Protein AF-A0A7W8GA24-F1 (afdb_monomer_lite)

Sequence (86 aa):
MNSFFTEYDMDSWKYAGNFNFYTKVMPTGFNTCLDLDITKTYDLAKIKGVKFSACYLFLLSKIMNNVVNGNSYHFQYLLSKPEMWF

InterPro domains:
  IPR001707 Chloramphenicol acetyltransferase [PF00302] (5-67)
  IPR023213 Chloramphenicol acetyltransferase-like domain superfamily [G3DSA:3.30.559.10] (4-76)

Secondary structure (DSSP, 8-state):
-PPP--PPPTTT-TTHHHHHIIIII-------------HHHHHHHHHTT--HHHHHHHHHHHHHH-EETTEE-GGG----SGGG--

Radius of gyration: 18.0 Å; chains: 1; bounding box: 44×30×40 Å

pLDDT: mean 82.43, std 14.52, range [32.81, 96.94]

Foldseek 3Di:
DDDDDDDDDLVPDPCNVVLCCCQPPNVDDDDDDDDDDCPVVVVVCVVVVHDSVVSVVVVVVCLQPDDDPPRHPPNPDDDPDPVSND

Organism: NCBI:txid744515

Structure (mmCIF, N/CA/C/O backbone):
data_AF-A0A7W8GA24-F1
#
_entry.id   AF-A0A7W8GA24-F1
#
loop_
_atom_site.group_PDB
_atom_site.id
_atom_site.type_symbol
_atom_site.label_atom_id
_atom_site.label_alt_id
_atom_site.label_comp_id
_atom_site.label_asym_id
_atom_site.label_entity_id
_atom_site.label_seq_id
_atom_site.pdbx_PDB_ins_code
_atom_site.Cartn_x
_atom_site.Cartn_y
_atom_site.Cartn_z
_atom_site.occupancy
_atom_site.B_iso_or_equiv
_atom_site.auth_seq_id
_atom_site.auth_comp_id
_atom_site.auth_asym_id
_atom_site.auth_atom_id
_atom_site.pdbx_PDB_model_num
ATOM 1 N N . MET A 1 1 ? 8.917 -14.777 8.496 1.00 32.81 1 MET A N 1
ATOM 2 C CA . MET A 1 1 ? 7.782 -14.679 7.552 1.00 32.81 1 MET A CA 1
ATOM 3 C C . MET A 1 1 ? 8.408 -14.603 6.167 1.00 32.81 1 MET A C 1
ATOM 5 O O . MET A 1 1 ? 9.146 -13.657 5.937 1.00 32.81 1 MET A O 1
ATOM 9 N N . ASN A 1 2 ? 8.256 -15.625 5.320 1.00 45.03 2 ASN A N 1
ATOM 10 C CA . ASN A 1 2 ? 8.885 -15.641 3.993 1.00 45.03 2 ASN A CA 1
ATOM 11 C C . ASN A 1 2 ? 8.033 -14.811 3.028 1.00 45.03 2 ASN A C 1
ATOM 13 O O . ASN A 1 2 ? 6.867 -15.135 2.811 1.00 45.03 2 ASN A O 1
ATOM 17 N N . SER A 1 3 ? 8.598 -13.737 2.483 1.00 66.88 3 SER A N 1
ATOM 18 C CA . SER A 1 3 ? 7.985 -12.957 1.410 1.00 66.88 3 SER A CA 1
ATOM 19 C C . SER A 1 3 ? 8.283 -13.623 0.069 1.00 66.88 3 SER A C 1
ATOM 21 O O . SER A 1 3 ? 9.444 -13.864 -0.260 1.00 66.88 3 SER A O 1
ATOM 23 N N . PHE A 1 4 ? 7.239 -13.933 -0.696 1.00 77.56 4 PHE A N 1
ATOM 24 C CA . PHE A 1 4 ? 7.372 -14.463 -2.049 1.00 77.56 4 PHE A CA 1
ATOM 25 C C . PHE A 1 4 ? 7.578 -13.304 -3.027 1.00 77.56 4 PHE A C 1
ATOM 27 O O . PHE A 1 4 ? 6.775 -12.375 -3.053 1.00 77.56 4 PHE A O 1
ATOM 34 N N . PHE A 1 5 ? 8.643 -13.372 -3.825 1.00 78.88 5 PHE A N 1
ATOM 35 C CA . PHE A 1 5 ? 8.926 -12.418 -4.895 1.00 78.88 5 PHE A CA 1
ATOM 36 C C . PHE A 1 5 ? 8.871 -13.127 -6.244 1.00 78.88 5 PHE A C 1
ATOM 38 O O . PHE A 1 5 ? 9.282 -14.281 -6.367 1.00 78.88 5 PHE A O 1
ATOM 45 N N . THR A 1 6 ? 8.375 -12.422 -7.254 1.00 83.19 6 THR A N 1
ATOM 46 C CA . THR A 1 6 ? 8.388 -12.872 -8.646 1.00 83.19 6 THR A CA 1
ATOM 47 C C . THR A 1 6 ? 9.210 -11.876 -9.442 1.00 83.19 6 THR A C 1
ATOM 49 O O . THR A 1 6 ? 8.880 -10.690 -9.473 1.00 83.19 6 THR A O 1
ATOM 52 N N . GLU A 1 7 ? 10.298 -12.349 -10.044 1.00 85.06 7 GLU A N 1
ATOM 53 C CA . GLU A 1 7 ? 11.111 -11.519 -10.927 1.00 85.06 7 GLU A CA 1
ATOM 54 C C . GLU A 1 7 ? 10.351 -11.245 -12.225 1.00 85.06 7 GLU A C 1
ATOM 56 O O . GLU A 1 7 ? 9.688 -12.128 -12.772 1.00 85.06 7 GLU A O 1
ATOM 61 N N . TYR A 1 8 ? 10.439 -10.004 -12.698 1.00 82.94 8 TYR A N 1
ATOM 62 C CA . TYR A 1 8 ? 9.902 -9.611 -13.991 1.00 82.94 8 TYR A CA 1
ATOM 63 C C . TYR A 1 8 ? 11.020 -9.644 -15.023 1.00 82.94 8 TYR A C 1
ATOM 65 O O . TYR A 1 8 ? 12.085 -9.063 -14.815 1.00 82.94 8 TYR A O 1
ATOM 73 N N . ASP A 1 9 ? 10.750 -10.307 -16.141 1.00 85.38 9 ASP A N 1
ATOM 74 C CA . ASP A 1 9 ? 11.598 -10.236 -17.319 1.00 85.38 9 ASP A CA 1
ATOM 75 C C . ASP A 1 9 ? 11.369 -8.896 -18.031 1.00 85.38 9 ASP A C 1
ATOM 77 O O . ASP A 1 9 ? 10.259 -8.584 -18.463 1.00 85.38 9 ASP A O 1
ATOM 81 N N . MET A 1 10 ? 12.424 -8.091 -18.130 1.00 82.62 10 MET A N 1
ATOM 82 C CA . MET A 1 10 ? 12.357 -6.744 -18.694 1.00 82.62 10 MET A CA 1
ATOM 83 C C . MET A 1 10 ? 12.109 -6.747 -20.205 1.00 82.62 10 MET A C 1
ATOM 85 O O . MET A 1 10 ? 11.577 -5.763 -20.714 1.00 82.62 10 MET A O 1
ATOM 89 N N . ASP A 1 11 ? 12.431 -7.833 -20.911 1.00 86.00 11 ASP A N 1
ATOM 90 C CA . ASP A 1 11 ? 12.233 -7.912 -22.362 1.00 86.00 11 ASP A CA 1
ATOM 91 C C . ASP A 1 11 ? 10.766 -8.195 -22.719 1.00 86.00 11 ASP A C 1
ATOM 93 O O . ASP A 1 11 ? 10.236 -7.659 -23.695 1.00 86.00 11 ASP A O 1
ATOM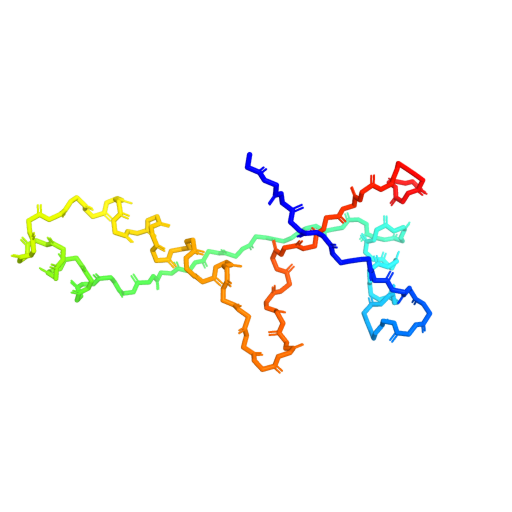 97 N N . SER A 1 12 ? 10.071 -8.993 -21.901 1.00 86.81 12 SER A N 1
ATOM 98 C CA . SER A 1 12 ? 8.648 -9.309 -22.085 1.00 86.81 12 SER A CA 1
ATOM 99 C C . SER A 1 12 ? 7.693 -8.395 -21.305 1.00 86.81 12 SER A C 1
ATOM 101 O O . SER A 1 12 ? 6.482 -8.387 -21.562 1.00 86.81 12 SER A O 1
ATOM 103 N N . TRP A 1 13 ? 8.193 -7.588 -20.362 1.00 85.75 13 TRP A N 1
ATOM 104 C CA . TRP A 1 13 ? 7.352 -6.724 -19.539 1.00 85.75 13 TRP A CA 1
ATOM 105 C C . TRP A 1 13 ? 6.906 -5.458 -20.279 1.00 85.75 13 TRP A C 1
ATOM 107 O O . TRP A 1 13 ? 7.681 -4.542 -20.543 1.00 85.75 13 TRP A O 1
ATOM 117 N N . LYS A 1 14 ? 5.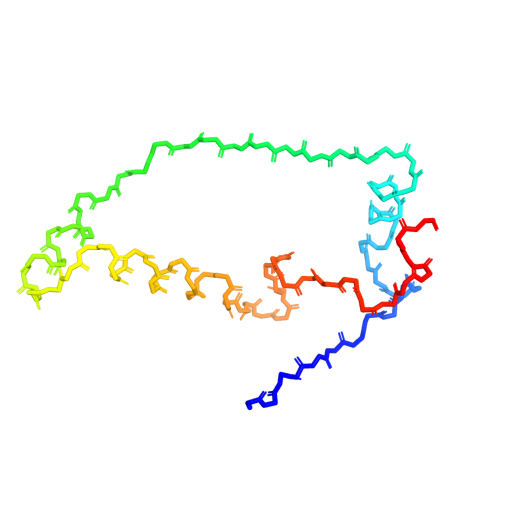593 -5.346 -20.515 1.00 86.50 14 LYS A N 1
ATOM 118 C CA . LYS A 1 14 ? 4.966 -4.226 -21.248 1.00 86.50 14 LYS A CA 1
ATOM 119 C C . LYS A 1 14 ? 5.280 -2.815 -20.717 1.00 86.50 14 LYS A C 1
ATOM 121 O O . LYS A 1 14 ? 5.097 -1.852 -21.452 1.00 86.50 14 LYS A O 1
ATOM 126 N N . TYR A 1 15 ? 5.719 -2.675 -19.463 1.00 86.31 15 TYR A N 1
ATOM 127 C CA . TYR A 1 15 ? 6.060 -1.382 -18.854 1.00 86.31 15 TYR A CA 1
ATOM 128 C C . TYR A 1 15 ? 7.566 -1.120 -18.752 1.00 86.31 15 TYR A C 1
ATOM 130 O O . TYR A 1 15 ? 7.946 -0.063 -18.252 1.00 86.31 15 TYR A O 1
ATOM 138 N N . ALA A 1 16 ? 8.424 -2.024 -19.234 1.00 86.06 16 ALA A N 1
ATOM 139 C CA . ALA A 1 16 ? 9.875 -1.879 -19.141 1.00 86.06 16 ALA A CA 1
ATOM 140 C C . ALA A 1 16 ? 10.385 -0.571 -19.772 1.00 86.06 16 ALA A C 1
ATOM 142 O O . ALA A 1 16 ? 11.252 0.090 -19.205 1.00 86.06 16 ALA A O 1
ATOM 143 N N . GLY A 1 17 ? 9.797 -0.148 -20.899 1.00 85.88 17 GLY A N 1
ATOM 144 C CA . GLY A 1 17 ? 10.119 1.129 -21.546 1.00 85.88 17 GLY A CA 1
ATOM 145 C C . GLY A 1 17 ? 9.808 2.341 -20.662 1.00 85.88 17 GLY A C 1
ATOM 146 O O . GLY A 1 17 ? 10.678 3.181 -20.440 1.00 85.88 17 GLY A O 1
ATOM 147 N N . ASN A 1 18 ? 8.596 2.408 -20.100 1.00 87.44 18 ASN A N 1
ATOM 148 C CA . ASN A 1 18 ? 8.195 3.472 -19.175 1.00 87.44 18 ASN A CA 1
ATOM 149 C C . ASN A 1 18 ? 9.052 3.458 -17.910 1.00 87.44 18 ASN A C 1
ATOM 151 O O . ASN A 1 18 ? 9.503 4.508 -17.467 1.00 87.44 18 ASN A O 1
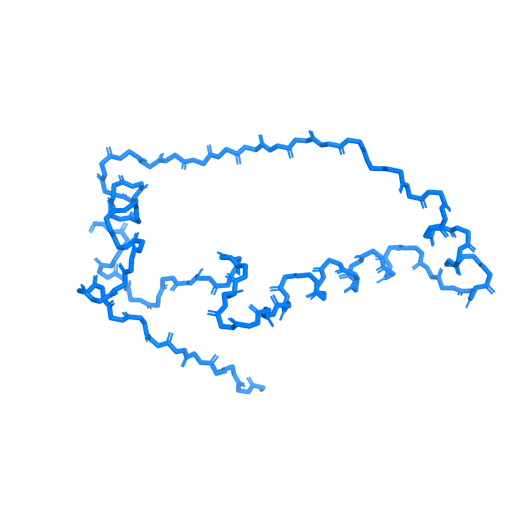ATOM 155 N N . PHE A 1 19 ? 9.292 2.272 -17.349 1.00 86.88 19 PHE A N 1
ATOM 156 C CA . PHE A 1 19 ? 10.137 2.105 -16.179 1.00 86.88 19 PHE A CA 1
ATOM 157 C C . PHE A 1 19 ? 11.534 2.677 -16.436 1.00 86.88 19 PHE A C 1
ATOM 159 O O . PHE A 1 19 ? 11.950 3.576 -15.716 1.00 86.88 19 PHE A O 1
ATOM 166 N N . ASN A 1 20 ? 12.209 2.250 -17.509 1.00 86.50 20 ASN A N 1
ATOM 167 C CA . ASN A 1 20 ? 13.541 2.743 -17.869 1.00 86.50 20 ASN A CA 1
ATOM 168 C C . ASN A 1 20 ? 13.561 4.250 -18.151 1.00 86.50 20 ASN A C 1
ATOM 170 O O . ASN A 1 20 ? 14.519 4.931 -17.791 1.00 86.50 20 ASN A O 1
ATOM 174 N N . PHE A 1 21 ? 12.514 4.791 -18.775 1.00 88.19 21 PHE A N 1
ATOM 175 C CA . PHE A 1 21 ? 12.411 6.227 -19.022 1.00 88.19 21 PHE A CA 1
ATOM 176 C C . PHE A 1 21 ? 12.346 7.021 -17.709 1.00 88.19 21 PHE A C 1
ATOM 178 O O . PHE A 1 21 ? 13.127 7.951 -17.514 1.00 88.19 21 PHE A O 1
ATOM 185 N N . TYR A 1 22 ? 11.468 6.626 -16.784 1.00 87.56 22 TYR A N 1
ATOM 186 C CA . TYR A 1 22 ? 11.297 7.326 -15.509 1.00 87.56 22 TYR A CA 1
ATOM 187 C C . TYR A 1 22 ? 12.369 6.998 -14.466 1.00 87.56 22 TYR A C 1
ATOM 189 O O . TYR A 1 22 ? 12.456 7.707 -13.472 1.00 87.56 22 TYR A O 1
ATOM 197 N N . THR A 1 23 ? 13.194 5.967 -14.657 1.00 84.69 23 THR A N 1
ATOM 198 C CA . THR A 1 23 ? 14.351 5.715 -13.782 1.00 84.69 23 THR A CA 1
ATOM 199 C C . THR A 1 23 ? 15.639 6.334 -14.310 1.00 84.69 23 THR A C 1
ATOM 201 O O . THR A 1 23 ? 16.381 6.911 -13.522 1.00 84.69 23 THR A O 1
ATOM 204 N N . LYS A 1 24 ? 15.901 6.266 -15.624 1.00 83.25 24 LYS A N 1
ATOM 205 C CA . LYS A 1 24 ? 17.193 6.674 -16.209 1.00 83.25 24 LYS A CA 1
ATOM 206 C C . LYS A 1 24 ? 17.171 8.018 -16.928 1.00 83.25 24 LYS A C 1
ATOM 208 O O . LYS A 1 24 ? 18.181 8.712 -16.937 1.00 83.25 24 LYS A O 1
ATOM 213 N N . VAL A 1 25 ? 16.056 8.384 -17.564 1.00 86.75 25 VAL A N 1
ATOM 214 C CA . VAL A 1 25 ? 15.989 9.586 -18.419 1.00 86.75 25 VAL A CA 1
ATOM 215 C C . VAL A 1 25 ? 15.389 10.770 -17.669 1.00 86.75 25 VAL A C 1
ATOM 217 O O . VAL A 1 25 ? 15.895 11.885 -17.769 1.00 86.75 25 VAL A O 1
ATOM 220 N N . MET A 1 26 ? 14.317 10.541 -16.911 1.00 88.75 26 MET A N 1
ATOM 221 C CA . MET A 1 26 ? 13.613 11.595 -16.185 1.00 88.75 26 MET A CA 1
ATOM 222 C C . MET A 1 26 ? 13.080 11.071 -14.841 1.00 88.75 26 MET A C 1
ATOM 224 O O . MET A 1 26 ? 11.920 10.660 -14.763 1.00 88.75 26 MET A O 1
ATOM 228 N N . PRO A 1 27 ? 13.903 11.082 -13.774 1.00 84.94 27 PRO A N 1
ATOM 229 C CA . PRO A 1 27 ? 13.488 10.638 -12.448 1.00 84.94 27 PRO A CA 1
ATOM 230 C C . PRO A 1 27 ? 12.479 11.613 -11.841 1.00 84.94 27 PRO A C 1
ATOM 232 O O . PRO A 1 27 ? 12.839 12.630 -11.249 1.00 84.94 27 PRO A O 1
ATOM 235 N N . THR A 1 28 ? 11.192 11.304 -12.002 1.00 84.88 28 THR A N 1
ATOM 236 C CA . THR A 1 28 ? 10.083 12.133 -11.512 1.00 84.88 28 THR A CA 1
ATOM 237 C C . THR A 1 28 ? 9.087 11.329 -10.697 1.00 84.88 28 THR A C 1
ATOM 239 O O . THR A 1 28 ? 8.626 10.274 -11.129 1.00 84.88 28 THR A O 1
ATOM 242 N N . GLY A 1 29 ? 8.698 11.886 -9.552 1.00 85.75 29 GLY A N 1
ATOM 243 C CA . GLY A 1 29 ? 7.525 11.474 -8.788 1.00 85.75 29 GLY A CA 1
ATOM 244 C C . GLY A 1 29 ? 6.455 12.562 -8.824 1.00 85.75 29 GLY A C 1
ATOM 245 O O . GLY A 1 29 ? 6.761 13.738 -9.023 1.00 85.75 29 GLY A O 1
ATOM 246 N N . PHE A 1 30 ? 5.200 12.177 -8.617 1.00 88.69 30 PHE A N 1
ATOM 247 C CA . PHE A 1 30 ? 4.087 13.111 -8.476 1.00 88.69 30 PHE A CA 1
ATOM 248 C C . PHE A 1 30 ? 3.266 12.765 -7.236 1.00 88.69 30 PHE A C 1
ATOM 250 O O . PHE A 1 30 ? 3.180 11.605 -6.840 1.00 88.69 30 PHE A O 1
ATOM 257 N N . ASN A 1 31 ? 2.638 13.786 -6.654 1.00 92.88 31 ASN A N 1
ATOM 258 C CA . ASN A 1 31 ? 1.712 13.637 -5.540 1.00 92.88 31 ASN A CA 1
ATOM 259 C C . ASN A 1 31 ? 0.313 14.051 -5.993 1.00 92.88 31 ASN A C 1
ATOM 261 O O . ASN A 1 31 ? 0.149 15.024 -6.730 1.00 92.88 31 ASN A O 1
ATOM 265 N N . THR A 1 32 ? -0.701 13.332 -5.524 1.00 91.75 32 THR A N 1
ATOM 266 C CA . THR A 1 32 ? -2.103 13.676 -5.760 1.00 91.75 32 THR A CA 1
ATOM 267 C C . THR A 1 32 ? -2.836 13.672 -4.430 1.00 91.75 32 THR A C 1
ATOM 269 O O . THR A 1 32 ? -2.762 12.698 -3.682 1.00 91.75 32 THR A O 1
ATOM 272 N N . CYS A 1 33 ? -3.540 14.762 -4.142 1.00 94.75 33 CYS A N 1
ATOM 273 C CA . CYS A 1 33 ? -4.417 14.884 -2.985 1.00 94.75 33 CYS A CA 1
ATOM 274 C C . CYS A 1 33 ? -5.863 14.845 -3.469 1.00 94.75 33 CYS A C 1
ATOM 276 O O . CYS A 1 33 ? -6.189 15.450 -4.490 1.00 94.75 33 CYS A O 1
ATOM 278 N N . LEU A 1 34 ? -6.717 14.131 -2.744 1.00 93.25 34 LEU A N 1
ATOM 279 C CA . LEU A 1 34 ? -8.133 14.029 -3.060 1.00 93.25 34 LEU A CA 1
ATOM 280 C C . LEU A 1 34 ? -8.970 14.008 -1.780 1.00 93.25 34 LEU A C 1
ATOM 282 O O . LEU A 1 34 ? -8.582 13.385 -0.790 1.00 93.25 34 LEU A O 1
ATOM 286 N N . ASP A 1 35 ? -10.125 14.665 -1.831 1.00 95.56 35 ASP A N 1
ATOM 287 C CA . ASP A 1 35 ? -11.110 14.647 -0.754 1.00 95.56 35 ASP A CA 1
ATOM 288 C C . ASP A 1 35 ? -12.022 13.427 -0.924 1.00 95.56 35 ASP A C 1
ATOM 290 O O . ASP A 1 35 ? -12.772 13.313 -1.896 1.00 95.56 35 ASP A O 1
ATOM 294 N N . LEU A 1 36 ? -11.932 12.483 0.014 1.00 92.12 36 LEU A N 1
ATOM 295 C CA . LEU A 1 36 ? -12.735 11.260 0.020 1.00 92.12 36 LEU A CA 1
ATOM 296 C C . LEU A 1 36 ? -13.926 11.390 0.966 1.00 92.12 36 LEU A C 1
ATOM 298 O O . LEU A 1 36 ? -13.758 11.701 2.146 1.00 92.12 36 LEU A O 1
ATOM 302 N N . ASP A 1 37 ? -15.120 11.043 0.482 1.00 95.69 37 ASP A N 1
ATOM 303 C CA . ASP A 1 37 ? -16.277 10.851 1.357 1.00 95.69 37 ASP A CA 1
ATOM 304 C C . ASP A 1 37 ? -16.114 9.558 2.169 1.00 95.69 37 ASP A C 1
ATOM 306 O O . ASP A 1 37 ? -16.236 8.439 1.663 1.00 95.69 37 ASP A O 1
ATOM 310 N N . ILE A 1 38 ? -15.831 9.730 3.459 1.00 94.75 38 ILE A N 1
ATOM 311 C CA . ILE A 1 38 ? -15.627 8.644 4.421 1.00 94.75 38 ILE A CA 1
ATOM 312 C C . ILE A 1 38 ? -16.810 8.449 5.374 1.00 94.75 38 ILE A C 1
ATOM 314 O O . ILE A 1 38 ? -16.712 7.618 6.278 1.00 94.75 38 ILE A O 1
ATOM 318 N N . THR A 1 39 ? -17.918 9.176 5.191 1.00 96.19 39 THR A N 1
ATOM 319 C CA . THR A 1 39 ? -19.034 9.242 6.153 1.00 96.19 39 THR A CA 1
ATOM 320 C C . THR A 1 39 ? -19.546 7.847 6.512 1.00 96.19 39 THR A C 1
ATOM 322 O O . THR A 1 39 ? -19.534 7.439 7.673 1.00 96.19 39 THR A O 1
ATOM 325 N N . LYS A 1 40 ? -19.862 7.041 5.492 1.00 95.81 40 LYS A N 1
ATOM 326 C CA . LYS A 1 40 ? -20.374 5.673 5.675 1.00 95.81 40 LYS A CA 1
ATOM 327 C C . LYS A 1 40 ? -19.365 4.751 6.359 1.00 95.81 40 LYS A C 1
ATOM 329 O O . LYS A 1 40 ? -19.732 3.941 7.205 1.00 95.81 40 LYS A O 1
ATOM 334 N N . THR A 1 41 ? -18.091 4.857 5.995 1.00 93.94 41 THR A N 1
ATOM 335 C CA . THR A 1 41 ? -17.021 4.026 6.564 1.00 93.94 41 THR A CA 1
ATOM 336 C C . THR A 1 41 ? -16.801 4.355 8.037 1.00 93.94 41 THR A C 1
ATOM 338 O O . THR A 1 41 ? -16.605 3.458 8.857 1.00 93.94 41 THR A O 1
ATOM 341 N N . TYR A 1 42 ? -16.866 5.639 8.379 1.00 95.50 42 TYR A N 1
ATOM 342 C CA . TYR A 1 42 ? -16.726 6.120 9.743 1.00 95.50 42 TYR A CA 1
ATOM 343 C C . TYR A 1 42 ? -17.896 5.684 10.633 1.00 95.50 42 TYR A C 1
ATOM 345 O O . TYR A 1 42 ? -17.670 5.164 11.729 1.00 95.50 42 TYR A O 1
ATOM 353 N N . ASP A 1 43 ? -19.131 5.794 10.140 1.00 96.69 43 ASP A N 1
ATOM 354 C CA . ASP A 1 43 ? -20.319 5.324 10.858 1.00 96.69 43 ASP A CA 1
ATOM 355 C C . ASP A 1 43 ? -20.278 3.809 11.086 1.00 96.69 43 ASP A C 1
ATOM 357 O O . ASP A 1 43 ? -20.523 3.333 12.196 1.00 96.69 43 ASP A O 1
ATOM 361 N N . LEU A 1 44 ? -19.868 3.037 10.075 1.00 95.56 44 LEU A N 1
ATOM 362 C CA . LEU A 1 44 ? -19.673 1.593 10.213 1.00 95.56 44 LEU A CA 1
ATOM 363 C C . LEU A 1 44 ? -18.599 1.245 11.251 1.00 95.56 44 LEU A C 1
ATOM 365 O O . LEU A 1 44 ? -18.776 0.291 12.011 1.00 95.56 44 LEU A O 1
ATOM 369 N N . ALA A 1 45 ? -17.498 1.999 11.304 1.00 95.62 45 ALA A N 1
ATOM 370 C CA . ALA A 1 45 ? -16.454 1.796 12.305 1.00 95.62 45 ALA A CA 1
ATOM 371 C C . ALA A 1 45 ? -16.979 2.059 13.726 1.00 95.62 45 ALA A C 1
ATOM 373 O O . ALA A 1 45 ? -16.720 1.260 14.629 1.00 95.62 45 ALA A O 1
ATOM 374 N N . LYS A 1 46 ? -17.781 3.120 13.906 1.00 95.12 46 LYS A N 1
ATOM 375 C CA . LYS A 1 46 ? -18.456 3.431 15.175 1.00 95.12 46 LYS A CA 1
ATOM 376 C C . LYS A 1 46 ? -19.422 2.332 15.605 1.00 95.12 46 LYS A C 1
ATOM 378 O O . LYS A 1 46 ? -19.323 1.867 16.735 1.00 95.12 46 LYS A O 1
ATOM 383 N N . ILE A 1 47 ? -20.307 1.890 14.708 1.00 96.94 47 ILE A N 1
ATOM 384 C CA . ILE A 1 47 ? -21.292 0.828 14.984 1.00 96.94 47 ILE A CA 1
ATOM 385 C C . ILE A 1 47 ? -20.589 -0.464 15.417 1.00 96.94 47 ILE A C 1
ATOM 387 O O . ILE A 1 47 ? -21.044 -1.147 16.328 1.00 96.94 47 ILE A O 1
ATOM 391 N N . LYS A 1 48 ? -19.454 -0.789 14.788 1.00 94.75 48 LYS A N 1
ATOM 392 C CA . LYS A 1 48 ? -18.660 -1.983 15.110 1.00 94.75 48 LYS A CA 1
ATOM 393 C C . LYS A 1 48 ? -17.731 -1.814 16.318 1.00 94.75 48 LYS A C 1
ATOM 395 O O . LYS A 1 48 ? -17.047 -2.770 16.671 1.00 94.75 48 LYS A O 1
ATOM 400 N N . GLY A 1 49 ? -17.661 -0.628 16.925 1.00 96.06 49 GLY A N 1
ATOM 401 C CA . GLY A 1 49 ? -16.783 -0.351 18.065 1.00 96.06 49 GLY A CA 1
ATOM 402 C C . GLY A 1 49 ? -15.284 -0.416 17.742 1.00 96.06 49 GLY A C 1
ATOM 403 O O . GLY A 1 49 ? -14.474 -0.641 18.639 1.00 96.06 49 GLY A O 1
ATOM 404 N N . VAL A 1 50 ? -14.890 -0.240 16.476 1.00 95.44 50 VAL A N 1
ATOM 405 C CA . VAL A 1 50 ? -13.482 -0.296 16.048 1.00 95.44 50 VAL A CA 1
ATOM 406 C C . VAL A 1 50 ? -12.908 1.102 15.842 1.00 95.44 50 VAL A C 1
ATOM 408 O O . VAL A 1 50 ? -13.582 2.016 15.367 1.00 95.44 50 VAL A O 1
ATOM 411 N N . LYS A 1 51 ? -11.619 1.279 16.159 1.00 94.81 51 LYS A N 1
ATOM 412 C CA . LYS A 1 51 ? -10.914 2.537 15.879 1.00 94.81 51 LYS A CA 1
ATOM 413 C C . LYS A 1 51 ? -10.880 2.783 14.370 1.00 94.81 51 LYS A C 1
ATOM 415 O O . LYS A 1 51 ? -10.401 1.935 13.615 1.00 94.81 51 LYS A O 1
ATOM 420 N N . PHE A 1 52 ? -11.316 3.967 13.941 1.00 93.62 52 PHE A N 1
ATOM 421 C CA . PHE A 1 52 ? -11.319 4.339 12.524 1.00 93.62 52 PHE A CA 1
ATOM 422 C C . PHE A 1 52 ? -9.923 4.246 11.888 1.00 93.62 52 PHE A C 1
ATOM 424 O O . PHE A 1 52 ? -9.800 3.748 10.775 1.00 93.62 52 PHE A O 1
ATOM 431 N N . SER A 1 53 ? -8.861 4.620 12.613 1.00 93.94 53 SER A N 1
ATOM 432 C CA . SER A 1 53 ? -7.475 4.514 12.129 1.00 93.94 53 SER A CA 1
ATOM 433 C C . SER A 1 53 ? -7.071 3.083 11.757 1.00 93.94 53 SER A C 1
ATOM 435 O O . SER A 1 53 ? -6.437 2.871 10.726 1.00 93.94 53 SER A O 1
ATOM 437 N N . ALA A 1 54 ? -7.484 2.090 12.550 1.00 94.56 54 ALA A N 1
ATOM 438 C CA . ALA A 1 54 ? -7.229 0.682 12.257 1.00 94.56 54 ALA A CA 1
ATOM 439 C C . ALA A 1 54 ? -8.041 0.201 11.043 1.00 94.56 54 ALA A C 1
ATOM 441 O O . ALA A 1 54 ? -7.522 -0.528 10.200 1.00 94.56 54 ALA A O 1
ATOM 442 N N . CYS A 1 55 ? -9.297 0.647 10.922 1.00 94.44 55 CYS A N 1
ATOM 443 C CA . CYS A 1 55 ? -10.140 0.348 9.765 1.00 94.44 55 CYS A CA 1
ATOM 444 C C . CYS A 1 55 ? -9.542 0.922 8.472 1.00 94.44 55 CYS A C 1
ATOM 446 O O . CYS A 1 55 ? -9.401 0.200 7.487 1.00 94.44 55 CYS A O 1
ATOM 448 N N . TYR A 1 56 ? -9.120 2.187 8.501 1.00 92.88 56 TYR A N 1
ATOM 449 C CA . TYR A 1 56 ? -8.472 2.856 7.377 1.00 92.88 56 TYR A CA 1
ATOM 450 C C . TYR A 1 56 ? -7.189 2.138 6.942 1.00 92.88 56 TYR A C 1
ATOM 452 O O . TYR A 1 56 ? -7.041 1.806 5.767 1.00 92.88 56 TYR A O 1
ATOM 460 N N . LEU A 1 57 ? -6.296 1.824 7.888 1.00 94.06 57 LEU A N 1
ATOM 461 C CA . LEU A 1 57 ? -5.041 1.132 7.586 1.00 94.06 57 LEU A CA 1
ATOM 462 C C . LEU A 1 57 ? -5.282 -0.255 6.976 1.00 94.06 57 LEU A C 1
ATOM 464 O O . LEU A 1 57 ? -4.592 -0.648 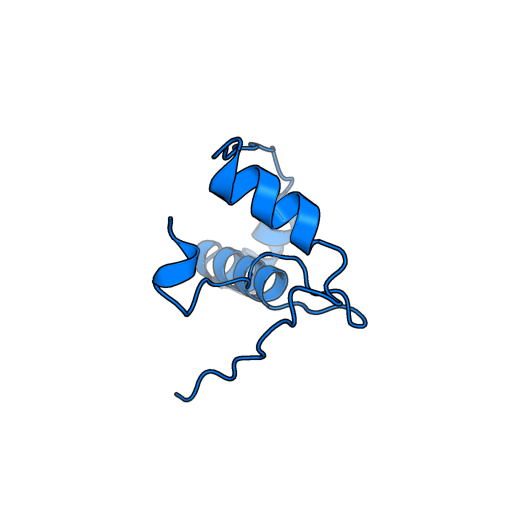6.034 1.00 94.06 57 LEU A O 1
ATOM 468 N N . PHE A 1 58 ? -6.277 -0.988 7.479 1.00 92.75 58 PHE A N 1
ATOM 469 C CA . PHE A 1 58 ? -6.660 -2.285 6.930 1.00 92.75 58 PHE A CA 1
ATOM 470 C C . PHE A 1 58 ? -7.196 -2.169 5.499 1.00 92.75 58 PHE A C 1
ATOM 472 O O . PHE A 1 58 ? -6.783 -2.932 4.628 1.00 92.75 58 PHE A O 1
ATOM 479 N N . LEU A 1 59 ? -8.087 -1.207 5.238 1.00 91.44 59 LEU A N 1
ATOM 480 C CA . LEU A 1 59 ? -8.631 -0.968 3.899 1.00 91.44 59 LEU A CA 1
ATOM 481 C C . LEU A 1 59 ? -7.527 -0.594 2.907 1.00 91.44 59 LEU A C 1
ATOM 483 O O . LEU A 1 59 ? -7.475 -1.160 1.816 1.00 91.44 59 LEU A O 1
ATOM 487 N N . LEU A 1 60 ? -6.612 0.291 3.309 1.00 90.81 60 LEU A N 1
ATOM 488 C CA . LEU A 1 60 ? -5.465 0.680 2.496 1.00 90.81 60 LEU A CA 1
ATOM 489 C C . LEU A 1 60 ? -4.567 -0.528 2.211 1.00 90.81 60 LEU A C 1
ATOM 491 O O . LEU A 1 60 ? -4.272 -0.812 1.056 1.00 90.81 60 LEU A O 1
ATOM 495 N N . SER A 1 61 ? -4.229 -1.312 3.236 1.00 90.19 61 SER A N 1
ATOM 496 C CA . SER A 1 61 ? -3.438 -2.540 3.078 1.00 90.19 61 SER A CA 1
ATOM 497 C C . SER A 1 61 ? -4.119 -3.542 2.145 1.00 90.19 61 SER A C 1
ATOM 499 O O . SER A 1 61 ? -3.461 -4.183 1.333 1.00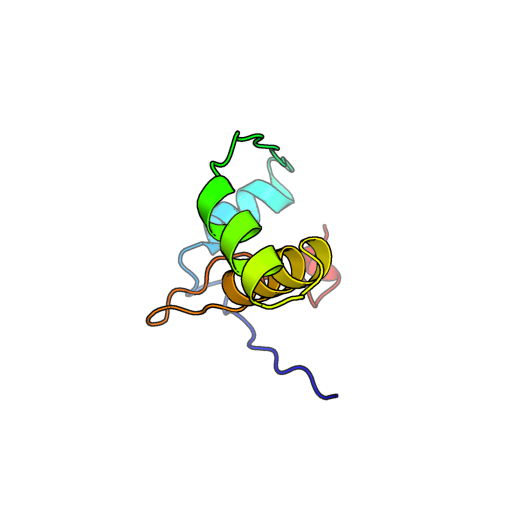 90.19 61 SER A O 1
ATOM 501 N N . LYS A 1 62 ? -5.447 -3.668 2.216 1.00 88.81 62 LYS A N 1
ATOM 502 C CA . LYS A 1 62 ? -6.220 -4.541 1.329 1.00 88.81 62 LYS A CA 1
ATOM 503 C C . LYS A 1 62 ? -6.166 -4.073 -0.125 1.00 88.81 62 LYS A C 1
ATOM 505 O O . LYS A 1 62 ? -6.048 -4.910 -1.009 1.00 88.81 62 LYS A O 1
ATOM 510 N N . ILE A 1 63 ? -6.232 -2.765 -0.381 1.00 87.25 63 ILE A N 1
ATOM 511 C CA . ILE A 1 63 ? -6.115 -2.203 -1.736 1.00 87.25 63 ILE A CA 1
ATOM 512 C C . ILE A 1 63 ? -4.701 -2.410 -2.281 1.00 87.25 63 ILE A C 1
ATOM 514 O O . ILE A 1 63 ? -4.555 -2.899 -3.397 1.00 87.25 63 ILE A O 1
ATOM 518 N N . MET A 1 64 ? -3.676 -2.120 -1.477 1.00 85.00 64 MET A N 1
ATOM 519 C CA . MET A 1 64 ? -2.275 -2.316 -1.866 1.00 85.00 64 MET A CA 1
ATOM 520 C C . MET A 1 64 ? -1.968 -3.789 -2.168 1.00 85.00 64 MET A C 1
ATOM 522 O O . MET A 1 64 ? -1.171 -4.076 -3.055 1.00 85.00 64 MET A O 1
ATOM 526 N N . ASN A 1 65 ? -2.629 -4.718 -1.465 1.00 83.00 65 ASN A N 1
ATOM 527 C CA . ASN A 1 65 ? -2.476 -6.164 -1.650 1.00 83.00 65 ASN A CA 1
ATOM 528 C C . ASN A 1 65 ? -3.433 -6.786 -2.678 1.00 83.00 65 ASN A C 1
ATOM 530 O O . ASN A 1 65 ? -3.289 -7.965 -3.001 1.00 83.00 65 ASN A O 1
ATOM 534 N N . ASN A 1 66 ? -4.418 -6.042 -3.185 1.00 74.12 66 ASN A N 1
ATOM 535 C CA . ASN A 1 66 ? -5.382 -6.587 -4.131 1.00 74.12 66 ASN A CA 1
ATOM 536 C C . ASN A 1 66 ? -4.730 -6.759 -5.505 1.00 74.12 66 ASN A C 1
ATOM 538 O O . ASN A 1 66 ? -4.396 -5.793 -6.187 1.00 74.12 66 ASN A O 1
ATOM 542 N N . VAL A 1 67 ? -4.620 -8.009 -5.937 1.00 60.91 67 VAL A N 1
ATOM 543 C CA . VAL A 1 67 ? -4.290 -8.379 -7.313 1.00 60.91 67 VAL A CA 1
ATOM 544 C C . VAL A 1 67 ? -5.595 -8.791 -7.984 1.00 60.91 67 VAL A C 1
ATOM 546 O O . VAL A 1 67 ? -6.216 -9.769 -7.574 1.00 60.91 67 VAL A O 1
ATOM 549 N N . VAL A 1 68 ? -6.049 -8.042 -8.991 1.00 48.03 68 VAL A N 1
ATOM 550 C CA . VAL A 1 68 ? -7.267 -8.381 -9.741 1.00 48.03 68 VAL A CA 1
ATOM 551 C C . VAL A 1 68 ? -6.857 -8.962 -11.093 1.00 48.03 68 VAL A C 1
ATOM 553 O O . VAL A 1 68 ? -6.241 -8.278 -11.904 1.00 48.03 68 VAL A O 1
ATOM 556 N N . ASN A 1 69 ? -7.215 -10.225 -11.351 1.00 41.31 69 ASN A N 1
ATOM 557 C CA . ASN A 1 69 ? -7.155 -10.865 -12.675 1.00 41.31 69 ASN A CA 1
ATOM 558 C C . ASN A 1 69 ? -5.808 -10.718 -13.418 1.00 41.31 69 ASN A C 1
ATOM 560 O O . ASN A 1 69 ? -5.780 -10.330 -14.583 1.00 41.31 69 ASN A O 1
ATOM 564 N N . GLY A 1 70 ? -4.683 -10.980 -12.744 1.00 51.50 70 GLY A N 1
ATOM 565 C CA . GLY A 1 70 ? -3.349 -10.913 -13.362 1.00 51.50 70 GLY A CA 1
ATOM 566 C C . GLY A 1 70 ? -2.834 -9.496 -13.654 1.00 51.50 70 GLY A C 1
ATOM 567 O O . GLY A 1 70 ? -1.704 -9.348 -14.108 1.00 51.50 70 GLY A O 1
ATOM 568 N N . ASN A 1 71 ? -3.614 -8.455 -13.348 1.00 47.34 71 ASN A N 1
ATOM 569 C CA . ASN A 1 71 ? -3.162 -7.070 -13.314 1.00 47.34 71 ASN A CA 1
ATOM 570 C C . ASN A 1 71 ? -3.080 -6.630 -11.847 1.00 47.34 71 ASN A C 1
ATOM 572 O O . ASN A 1 71 ? -4.058 -6.189 -11.243 1.00 47.34 71 ASN A O 1
ATOM 576 N N . SER A 1 72 ? -1.902 -6.784 -11.248 1.00 54.62 72 SER A N 1
ATOM 577 C CA . SER A 1 72 ? -1.612 -6.172 -9.953 1.00 54.62 72 SER A CA 1
ATOM 578 C C . SER A 1 72 ? -1.666 -4.654 -10.103 1.00 54.62 72 SER A C 1
ATOM 580 O O . SER A 1 72 ? -1.066 -4.113 -11.036 1.00 54.62 72 SER A O 1
ATOM 582 N N . TYR A 1 73 ? -2.324 -3.952 -9.176 1.00 57.78 73 TYR A N 1
ATOM 583 C CA . TYR A 1 73 ? -2.030 -2.532 -9.014 1.00 57.78 73 TYR A CA 1
ATOM 584 C C . TYR A 1 73 ? -0.522 -2.402 -8.754 1.00 57.78 73 TYR A C 1
ATOM 586 O O . TYR A 1 73 ? 0.044 -3.156 -7.961 1.00 57.78 73 TYR A O 1
ATOM 594 N N . HIS A 1 74 ? 0.144 -1.489 -9.459 1.00 69.62 74 HIS A N 1
ATOM 595 C CA . HIS A 1 74 ? 1.608 -1.400 -9.554 1.00 69.62 74 HIS A CA 1
ATOM 596 C C . HIS A 1 74 ? 2.311 -0.912 -8.267 1.00 69.62 74 HIS A C 1
ATOM 598 O O . HIS A 1 74 ? 3.412 -0.375 -8.322 1.00 69.62 74 HIS A O 1
ATOM 604 N N . PHE A 1 75 ? 1.690 -1.097 -7.101 1.00 74.75 75 PHE A N 1
ATOM 605 C CA . PHE A 1 75 ? 2.163 -0.611 -5.804 1.00 74.75 75 PHE A CA 1
ATOM 606 C C . PHE A 1 75 ? 3.183 -1.532 -5.118 1.00 74.75 75 PHE A C 1
ATOM 608 O O . PHE A 1 75 ? 3.749 -1.147 -4.100 1.00 74.75 75 PHE A O 1
ATOM 615 N N . GLN A 1 76 ? 3.409 -2.742 -5.644 1.00 78.94 76 GLN A N 1
ATOM 616 C CA . GLN A 1 76 ? 4.297 -3.749 -5.038 1.00 78.94 76 GLN A CA 1
ATOM 617 C C . GLN A 1 76 ? 5.608 -3.973 -5.808 1.00 78.94 76 GLN A C 1
ATOM 619 O O . GLN A 1 76 ? 6.356 -4.893 -5.481 1.00 78.94 76 GLN A O 1
ATOM 624 N N . TYR A 1 77 ? 5.898 -3.176 -6.841 1.00 82.12 77 TYR A N 1
ATOM 625 C CA . TYR A 1 77 ? 7.177 -3.293 -7.539 1.00 82.12 77 TYR A CA 1
ATOM 626 C C . TYR A 1 77 ? 8.317 -2.798 -6.660 1.00 82.12 77 TYR A C 1
ATOM 628 O O . TYR A 1 77 ? 8.243 -1.723 -6.067 1.00 82.12 77 TYR A O 1
ATOM 636 N N . LEU A 1 78 ? 9.379 -3.593 -6.598 1.00 82.00 78 LEU A N 1
ATOM 637 C CA . LEU A 1 78 ? 10.571 -3.306 -5.817 1.00 82.00 78 LEU A CA 1
ATOM 638 C C . LEU A 1 78 ? 11.803 -3.587 -6.669 1.00 82.00 78 LEU A C 1
ATOM 640 O O . LEU A 1 78 ? 11.856 -4.577 -7.399 1.00 82.00 78 LEU A O 1
ATOM 644 N N . LEU A 1 79 ? 12.807 -2.726 -6.537 1.00 82.44 79 LEU A N 1
ATOM 645 C CA . LEU A 1 79 ? 14.127 -2.966 -7.097 1.00 82.44 79 LEU A CA 1
ATOM 646 C C . LEU A 1 79 ? 14.902 -3.868 -6.140 1.00 82.4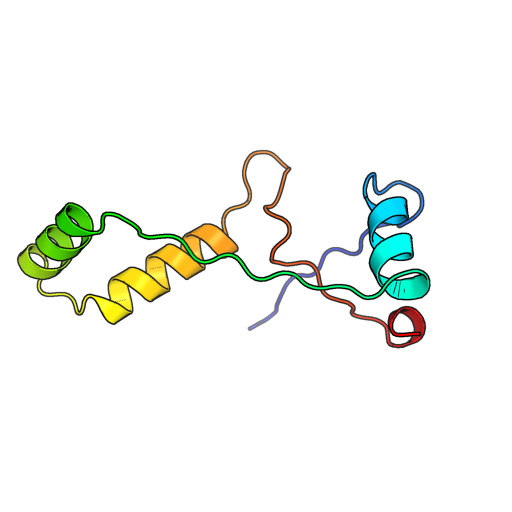4 79 LEU A C 1
ATOM 648 O O . LEU A 1 79 ? 15.326 -3.427 -5.074 1.00 82.44 79 LEU A O 1
ATOM 652 N N . SER A 1 80 ? 15.075 -5.136 -6.508 1.00 76.50 80 SER A N 1
ATOM 653 C CA . SER A 1 80 ? 15.848 -6.086 -5.702 1.00 76.50 80 SER A CA 1
ATOM 654 C C . SER A 1 80 ? 17.355 -5.962 -5.926 1.00 76.50 80 SER A C 1
ATOM 656 O O . SER A 1 80 ? 18.125 -6.208 -4.999 1.00 76.50 80 SER A O 1
ATOM 658 N N . LYS A 1 81 ? 17.784 -5.578 -7.136 1.00 73.62 81 LYS A N 1
ATOM 659 C CA . LYS A 1 81 ? 19.200 -5.561 -7.519 1.00 73.62 81 LYS A CA 1
ATOM 660 C C . LYS A 1 81 ? 19.776 -4.140 -7.563 1.00 73.62 81 LYS A C 1
ATOM 662 O O . LYS A 1 81 ? 19.124 -3.257 -8.124 1.00 73.62 81 LYS A O 1
ATOM 667 N N . PRO A 1 82 ? 20.979 -3.910 -7.001 1.00 68.88 82 PRO A N 1
ATOM 668 C CA . PRO A 1 82 ? 21.612 -2.594 -6.916 1.00 68.88 82 PRO A CA 1
ATOM 669 C C . PRO A 1 82 ? 21.981 -2.005 -8.287 1.00 68.88 82 PRO A C 1
ATOM 671 O O . PRO A 1 82 ? 21.949 -0.789 -8.444 1.00 68.88 82 PRO A O 1
ATOM 674 N N . GLU A 1 83 ? 22.249 -2.830 -9.306 1.00 67.69 83 GLU A N 1
ATOM 675 C CA . GLU A 1 83 ? 22.550 -2.351 -10.665 1.00 67.69 83 GLU A CA 1
ATOM 676 C C . GLU A 1 83 ? 21.375 -1.659 -11.376 1.00 67.69 83 GLU A C 1
ATOM 678 O O . GLU A 1 83 ? 21.564 -1.048 -12.422 1.00 67.69 83 GLU A O 1
ATOM 683 N N . MET A 1 84 ? 20.159 -1.744 -10.831 1.00 64.00 84 MET A N 1
ATOM 684 C CA . MET A 1 84 ? 18.982 -1.069 -11.388 1.00 64.00 84 MET A CA 1
ATOM 685 C C . MET A 1 84 ? 18.734 0.323 -10.792 1.00 64.00 84 MET A C 1
ATOM 687 O O . MET A 1 84 ? 17.769 0.983 -11.174 1.00 64.00 84 MET A O 1
ATOM 691 N N . TRP A 1 85 ? 19.570 0.761 -9.848 1.00 63.25 85 TRP A N 1
ATOM 692 C CA . TRP A 1 85 ? 19.422 2.048 -9.162 1.00 63.25 85 TRP A CA 1
ATOM 693 C C . TRP A 1 85 ? 20.145 3.198 -9.881 1.00 63.25 85 TRP A C 1
ATOM 695 O O . TRP A 1 85 ? 19.942 4.348 -9.492 1.00 63.25 85 TRP A O 1
ATOM 705 N N . PHE A 1 86 ? 20.957 2.898 -10.909 1.00 56.03 86 PHE A N 1
ATOM 706 C CA . PHE A 1 86 ? 21.824 3.851 -11.614 1.00 56.03 86 PHE A CA 1
ATOM 707 C C . PHE A 1 86 ? 21.900 3.567 -13.123 1.00 56.03 86 PHE A C 1
ATOM 709 O O . PHE A 1 86 ? 22.080 2.390 -13.514 1.00 56.03 86 PHE A O 1
#